Protein AF-A0A9E4C543-F1 (afdb_monomer_lite)

Structure (mmCIF, N/CA/C/O backbone):
data_AF-A0A9E4C543-F1
#
_entry.id   AF-A0A9E4C543-F1
#
loop_
_atom_site.group_PDB
_atom_site.id
_atom_site.type_symbol
_atom_site.label_atom_id
_atom_site.label_alt_id
_atom_site.label_comp_id
_atom_site.label_asym_id
_atom_site.label_entity_id
_atom_site.label_seq_id
_atom_site.pdbx_PDB_ins_code
_atom_site.Cartn_x
_atom_site.Cartn_y
_atom_site.Cartn_z
_atom_site.occupancy
_atom_site.B_iso_or_equiv
_atom_site.auth_seq_id
_atom_site.auth_comp_id
_atom_site.auth_asym_id
_atom_site.auth_atom_id
_atom_site.pdbx_PDB_model_num
ATOM 1 N N . GLU A 1 1 ? 5.409 -19.814 -21.018 1.00 57.16 1 GLU A N 1
ATOM 2 C CA . GLU A 1 1 ? 4.485 -18.967 -20.231 1.00 57.16 1 GLU A CA 1
ATOM 3 C C . GLU A 1 1 ? 4.973 -18.745 -18.798 1.00 57.16 1 GLU A C 1
ATOM 5 O O . GLU A 1 1 ? 5.331 -17.619 -18.501 1.00 57.16 1 GLU A O 1
ATOM 10 N N . ALA A 1 2 ? 5.141 -19.766 -17.943 1.00 56.91 2 ALA A N 1
ATOM 11 C CA . ALA A 1 2 ? 5.695 -19.573 -16.584 1.00 56.91 2 ALA A CA 1
ATOM 12 C C . ALA A 1 2 ? 7.101 -18.923 -16.547 1.00 56.91 2 ALA A C 1
ATOM 14 O O . ALA A 1 2 ? 7.402 -18.134 -15.660 1.00 56.91 2 ALA A O 1
ATOM 15 N N . TRP A 1 3 ? 7.948 -19.190 -17.547 1.00 57.31 3 TRP A N 1
ATOM 16 C CA . TRP A 1 3 ? 9.264 -18.546 -17.682 1.00 57.31 3 TRP A CA 1
ATOM 17 C C . TRP A 1 3 ? 9.187 -17.041 -18.000 1.00 57.31 3 TRP A C 1
ATOM 19 O O . TRP A 1 3 ? 10.076 -16.287 -17.621 1.00 57.31 3 TRP A O 1
ATOM 29 N N . GLU A 1 4 ? 8.111 -16.580 -18.648 1.00 58.59 4 GLU A N 1
ATOM 30 C CA . GLU A 1 4 ? 7.887 -15.146 -18.886 1.00 58.59 4 GLU A CA 1
ATOM 31 C C . GLU A 1 4 ? 7.510 -14.421 -17.586 1.00 58.59 4 GLU A C 1
ATOM 33 O O . GLU A 1 4 ? 7.927 -13.287 -17.378 1.00 58.59 4 GLU A O 1
ATOM 38 N N . VAL A 1 5 ? 6.820 -15.101 -16.658 1.00 58.00 5 VAL A N 1
ATOM 39 C CA . VAL A 1 5 ? 6.581 -14.583 -15.297 1.00 58.00 5 VAL A CA 1
ATOM 40 C C . VAL A 1 5 ? 7.902 -14.411 -14.547 1.00 58.00 5 VAL A C 1
ATOM 42 O O . VAL A 1 5 ? 8.094 -13.405 -13.880 1.00 58.00 5 VAL A O 1
ATOM 45 N N . VAL A 1 6 ? 8.849 -15.341 -14.703 1.00 59.12 6 VAL A N 1
ATOM 46 C CA . VAL A 1 6 ? 10.183 -15.231 -14.086 1.00 59.12 6 VAL A CA 1
ATOM 47 C C . VAL A 1 6 ? 10.995 -14.079 -14.688 1.00 59.12 6 VAL A C 1
ATOM 49 O O . VAL A 1 6 ? 11.641 -13.354 -13.943 1.00 59.12 6 VAL A O 1
ATOM 52 N N . LYS A 1 7 ? 10.915 -13.830 -16.003 1.00 57.53 7 LYS A N 1
ATOM 53 C CA . LYS A 1 7 ? 11.518 -12.629 -16.622 1.00 57.53 7 LYS A CA 1
ATOM 54 C C . LYS A 1 7 ? 10.867 -11.331 -16.141 1.00 57.53 7 LYS A C 1
ATOM 56 O O . LYS A 1 7 ? 11.548 -10.325 -15.998 1.00 57.53 7 LYS A O 1
ATOM 61 N N . ALA A 1 8 ? 9.568 -11.364 -15.844 1.00 58.22 8 ALA A N 1
ATOM 62 C CA . ALA A 1 8 ? 8.871 -10.271 -15.174 1.00 58.22 8 ALA A CA 1
ATOM 63 C C . ALA A 1 8 ? 9.212 -10.156 -13.666 1.00 58.22 8 ALA A C 1
ATOM 65 O O . ALA A 1 8 ? 8.694 -9.288 -12.970 1.00 58.22 8 ALA A O 1
ATOM 66 N N . LEU A 1 9 ? 10.075 -11.017 -13.136 1.00 58.72 9 LEU A N 1
ATOM 67 C CA . LEU A 1 9 ? 10.658 -10.884 -11.799 1.00 58.72 9 LEU A CA 1
ATOM 68 C C . LEU A 1 9 ? 12.171 -10.621 -11.862 1.00 58.72 9 LEU A C 1
ATOM 70 O O . LEU A 1 9 ? 12.767 -10.247 -10.855 1.00 58.72 9 LEU A O 1
ATOM 74 N N . ASP A 1 10 ? 12.785 -10.776 -13.038 1.00 70.00 10 ASP A N 1
ATOM 75 C CA . ASP A 1 10 ? 14.169 -10.405 -13.309 1.00 70.00 10 ASP A CA 1
ATOM 76 C C . ASP A 1 10 ? 14.275 -8.881 -13.435 1.00 70.00 10 ASP A C 1
ATOM 78 O O . ASP A 1 10 ? 13.917 -8.288 -14.455 1.00 70.00 10 ASP A O 1
ATOM 82 N N . LEU A 1 11 ? 14.748 -8.245 -12.363 1.00 64.75 11 LEU A N 1
ATOM 83 C CA . LEU A 1 11 ? 14.878 -6.791 -12.253 1.00 64.75 11 LEU A CA 1
ATOM 84 C C . LEU A 1 11 ? 15.882 -6.196 -13.251 1.00 64.75 11 LEU A C 1
ATOM 86 O O . LEU A 1 11 ? 15.799 -5.003 -13.549 1.00 64.75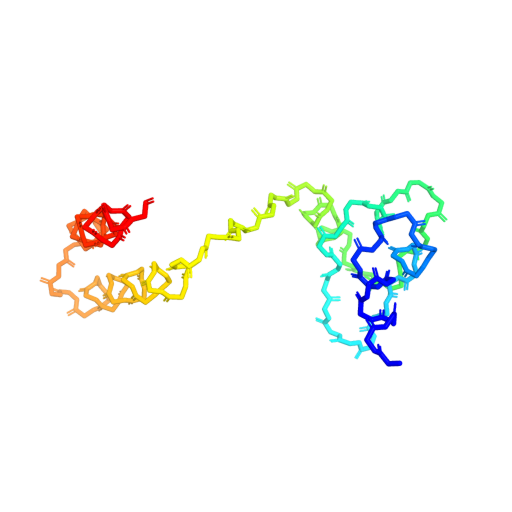 11 LEU A O 1
ATOM 90 N N . ASP A 1 12 ? 16.792 -7.010 -13.791 1.00 68.88 12 ASP A N 1
ATOM 91 C CA . ASP A 1 12 ? 17.785 -6.582 -14.777 1.00 68.88 12 ASP A CA 1
ATOM 92 C C . ASP A 1 12 ? 17.265 -6.672 -16.219 1.00 68.88 12 ASP A C 1
ATOM 94 O O . ASP A 1 12 ? 17.910 -6.177 -17.153 1.00 68.88 12 ASP A O 1
ATOM 98 N N . HIS A 1 13 ? 16.077 -7.252 -16.426 1.00 73.19 13 HIS A N 1
ATOM 99 C CA . HIS A 1 13 ? 15.495 -7.389 -17.752 1.00 73.19 13 HIS A CA 1
ATOM 100 C C . HIS A 1 13 ? 15.222 -6.005 -18.391 1.00 73.19 13 HIS A C 1
ATOM 102 O O . HIS A 1 13 ? 14.588 -5.146 -17.770 1.00 73.19 13 HIS A O 1
ATOM 108 N N . PRO A 1 14 ? 15.609 -5.764 -19.663 1.00 75.00 14 PRO A N 1
ATOM 109 C CA . PRO A 1 14 ? 15.473 -4.450 -20.307 1.00 75.00 14 PRO A CA 1
ATOM 110 C C . PRO A 1 14 ? 14.046 -3.892 -20.380 1.00 75.00 14 PRO A C 1
ATOM 112 O O . PRO A 1 14 ? 13.875 -2.684 -20.516 1.00 75.00 14 PRO A O 1
ATOM 115 N N . VAL A 1 15 ? 13.024 -4.748 -20.272 1.00 73.06 15 VAL A N 1
ATOM 116 C CA . VAL A 1 15 ? 11.605 -4.339 -20.272 1.00 73.06 15 VAL A CA 1
ATOM 117 C C . VAL A 1 15 ? 11.289 -3.310 -19.181 1.00 73.06 15 VAL A C 1
ATOM 119 O O . VAL A 1 15 ? 10.463 -2.430 -19.394 1.00 73.06 15 VAL A O 1
ATOM 122 N N . TRP A 1 16 ? 11.999 -3.349 -18.049 1.00 72.44 16 TRP A N 1
ATOM 123 C CA . TRP A 1 16 ? 11.812 -2.407 -16.940 1.00 72.44 16 TRP A CA 1
ATOM 124 C C . TRP A 1 16 ? 12.338 -1.004 -17.218 1.00 72.44 16 TRP A C 1
ATOM 126 O O . TRP A 1 16 ? 12.020 -0.077 -16.481 1.00 72.44 16 TRP A O 1
ATOM 136 N N . ARG A 1 17 ? 13.129 -0.841 -18.281 1.00 72.50 17 ARG A N 1
ATOM 137 C CA . ARG A 1 17 ? 13.654 0.444 -18.754 1.00 72.50 17 ARG A CA 1
ATOM 138 C C . ARG A 1 17 ? 12.801 1.045 -19.868 1.00 72.50 17 ARG A C 1
ATOM 140 O O . ARG A 1 17 ? 13.199 2.047 -20.443 1.00 72.50 17 ARG A O 1
ATOM 147 N N . ASN A 1 18 ? 11.677 0.421 -20.216 1.00 72.12 18 ASN A N 1
ATOM 148 C CA . ASN A 1 18 ? 10.774 0.923 -21.245 1.00 72.12 18 ASN A CA 1
ATOM 149 C C . ASN A 1 18 ? 9.331 0.903 -20.723 1.00 72.12 18 ASN A C 1
ATOM 151 O O . ASN A 1 18 ? 8.567 -0.016 -21.040 1.00 72.12 18 ASN A O 1
ATOM 155 N N . PRO A 1 19 ? 8.979 1.846 -19.835 1.00 65.75 19 PRO A N 1
ATOM 156 C CA . PRO A 1 19 ? 7.665 1.858 -19.219 1.00 65.75 19 PRO A CA 1
ATOM 157 C C . PRO A 1 19 ? 6.569 2.064 -20.266 1.00 65.75 19 PRO A C 1
ATOM 159 O O . PRO A 1 19 ? 6.687 2.929 -21.125 1.00 65.75 19 PRO A O 1
ATOM 162 N N . ASN A 1 20 ? 5.491 1.278 -20.192 1.00 67.25 20 ASN A N 1
ATOM 163 C CA . ASN A 1 20 ? 4.360 1.431 -21.103 1.00 67.25 20 ASN A CA 1
ATOM 164 C C . ASN A 1 20 ? 3.333 2.430 -20.528 1.00 67.25 20 ASN A C 1
ATOM 166 O O . ASN A 1 20 ? 2.577 2.059 -19.620 1.00 67.25 20 ASN A O 1
ATOM 170 N N . PRO A 1 21 ? 3.228 3.657 -21.071 1.00 60.66 21 PRO A N 1
ATOM 171 C CA . PRO A 1 21 ? 2.313 4.676 -20.559 1.00 60.66 21 PRO A CA 1
ATOM 172 C C . PRO A 1 21 ? 0.836 4.316 -20.785 1.00 60.66 21 PRO A C 1
ATOM 174 O O . PRO A 1 21 ? -0.033 4.771 -20.043 1.00 60.66 21 PRO A O 1
ATOM 177 N N . THR A 1 22 ? 0.516 3.458 -21.763 1.00 65.06 22 THR A N 1
ATOM 178 C CA . THR A 1 22 ? -0.878 3.104 -22.085 1.00 65.06 22 THR A CA 1
ATOM 179 C C . THR A 1 22 ? -1.494 2.139 -21.082 1.00 65.06 22 THR A 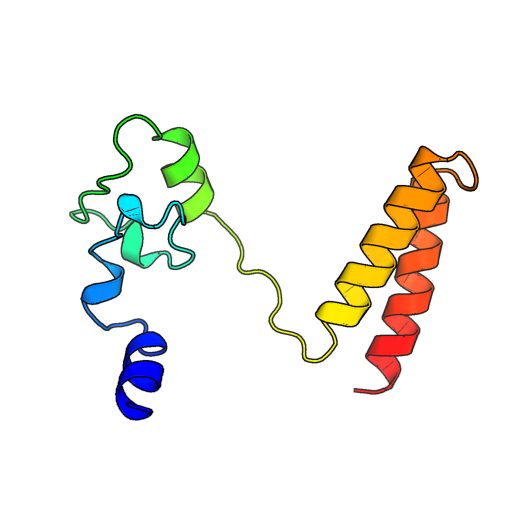C 1
ATOM 181 O O . THR A 1 22 ? -2.705 1.940 -21.089 1.00 65.06 22 THR A O 1
ATOM 184 N N . MET A 1 23 ? -0.681 1.513 -20.228 1.00 64.38 23 MET A N 1
ATOM 185 C CA . MET A 1 23 ? -1.177 0.633 -19.170 1.00 64.38 23 MET A CA 1
ATOM 186 C C . MET A 1 23 ? -1.688 1.405 -17.948 1.00 64.38 23 MET A C 1
ATOM 188 O O . MET A 1 23 ? -2.192 0.783 -17.017 1.00 64.38 23 MET A O 1
ATOM 192 N N . GLY A 1 24 ? -1.551 2.739 -17.929 1.00 57.81 24 GLY A N 1
ATOM 193 C CA . GLY A 1 24 ? -2.005 3.598 -16.828 1.00 57.81 24 GLY A CA 1
ATOM 194 C C . GLY A 1 24 ? -1.280 3.359 -15.498 1.00 57.81 24 GLY A C 1
ATOM 195 O O . GLY A 1 24 ? -1.631 3.967 -14.491 1.00 57.81 24 GLY A O 1
ATOM 196 N N . GLY A 1 25 ? -0.286 2.468 -15.482 1.00 62.75 25 GLY A N 1
ATOM 197 C CA . GLY A 1 25 ? 0.516 2.132 -14.316 1.00 62.75 25 GLY A CA 1
ATOM 198 C C . GLY A 1 25 ? 1.818 2.916 -14.302 1.00 62.75 25 GLY A C 1
ATOM 199 O O . GLY A 1 25 ? 2.449 3.094 -15.341 1.00 62.75 25 GLY A O 1
ATOM 200 N N . ILE A 1 26 ? 2.221 3.351 -13.112 1.00 65.06 26 ILE A N 1
ATOM 201 C CA . ILE A 1 26 ? 3.540 3.919 -12.836 1.00 65.06 26 ILE A CA 1
ATOM 202 C C . ILE A 1 26 ? 4.477 2.749 -12.487 1.00 65.06 26 ILE A C 1
ATOM 204 O O . ILE A 1 26 ? 4.086 1.904 -11.675 1.00 65.06 26 ILE A O 1
ATOM 208 N N . PRO A 1 27 ? 5.696 2.649 -13.045 1.00 68.69 27 PRO A N 1
ATOM 209 C CA . PRO A 1 27 ? 6.592 1.542 -12.754 1.00 68.69 27 PRO A CA 1
ATOM 210 C C . PRO A 1 27 ? 7.053 1.636 -11.301 1.00 68.69 27 PRO A C 1
ATOM 212 O O . PRO A 1 27 ? 7.499 2.688 -10.840 1.00 68.69 27 PRO A O 1
ATOM 215 N N . THR A 1 28 ? 6.977 0.525 -10.578 1.00 66.44 28 THR A N 1
ATOM 216 C CA . THR A 1 28 ? 7.402 0.448 -9.173 1.00 66.44 28 THR A CA 1
ATOM 217 C C . THR A 1 28 ? 8.912 0.240 -9.020 1.00 66.44 28 THR A C 1
ATOM 219 O O . THR A 1 28 ? 9.439 0.321 -7.912 1.00 66.44 28 THR A O 1
ATOM 222 N N . LEU A 1 29 ? 9.627 -0.019 -10.121 1.00 71.31 29 LEU A N 1
ATOM 223 C CA . LEU A 1 29 ? 11.064 -0.275 -10.126 1.00 71.31 29 LEU A CA 1
ATOM 224 C C . LEU A 1 29 ? 11.863 0.993 -10.417 1.00 71.31 29 LEU A C 1
ATOM 226 O O . LEU A 1 29 ? 11.652 1.653 -11.432 1.00 71.31 29 LEU A O 1
ATOM 230 N N . LYS A 1 30 ? 12.876 1.267 -9.584 1.00 72.50 30 LYS A N 1
ATOM 231 C CA . LYS A 1 30 ? 13.790 2.412 -9.751 1.00 72.50 30 LYS A CA 1
ATOM 232 C C . LYS A 1 30 ? 14.500 2.441 -11.107 1.00 72.50 30 LYS A C 1
ATOM 234 O O . LYS A 1 30 ? 14.789 3.517 -11.616 1.00 72.50 30 LYS A O 1
ATOM 239 N N . ALA A 1 31 ? 14.749 1.270 -11.698 1.00 74.00 31 ALA A N 1
ATOM 240 C CA . ALA A 1 31 ? 15.369 1.142 -13.016 1.00 74.00 31 ALA A CA 1
ATOM 241 C C . ALA A 1 31 ? 14.591 1.877 -14.124 1.00 74.00 31 ALA A C 1
ATOM 243 O O . ALA A 1 31 ? 15.205 2.329 -15.086 1.00 74.00 31 ALA A O 1
ATOM 244 N N . ALA A 1 32 ? 13.276 2.052 -13.964 1.00 73.31 32 ALA A N 1
ATOM 245 C CA . ALA A 1 32 ? 12.432 2.786 -14.904 1.00 73.31 32 ALA A CA 1
ATOM 246 C C . ALA A 1 32 ? 12.633 4.314 -14.867 1.00 73.31 32 ALA A C 1
ATOM 248 O O . ALA A 1 32 ? 12.080 5.015 -15.706 1.00 73.31 32 ALA A O 1
ATOM 249 N N . TYR A 1 33 ? 13.413 4.824 -13.908 1.00 73.50 33 TYR A N 1
ATOM 250 C CA . TYR A 1 33 ? 13.697 6.252 -13.715 1.00 73.50 33 TYR A CA 1
ATOM 251 C C . TYR A 1 33 ? 15.193 6.580 -13.822 1.00 73.50 33 TYR A C 1
ATOM 253 O O . TYR A 1 33 ? 15.620 7.667 -13.435 1.00 73.50 33 TYR A O 1
ATOM 261 N N . ALA A 1 34 ? 16.013 5.630 -14.278 1.00 75.62 34 ALA A N 1
ATOM 262 C CA . ALA A 1 34 ? 17.449 5.839 -14.418 1.00 75.62 34 ALA A CA 1
ATOM 263 C C . ALA A 1 34 ? 17.769 6.863 -15.521 1.00 75.62 34 ALA A C 1
ATOM 265 O O . ALA A 1 34 ? 17.016 7.027 -16.482 1.00 75.62 34 ALA A O 1
ATOM 266 N N . GLU A 1 35 ? 18.919 7.529 -15.411 1.00 74.44 35 GLU A N 1
ATOM 267 C CA . GLU A 1 35 ? 19.410 8.430 -16.457 1.00 74.44 35 GLU A CA 1
ATOM 268 C C . GLU A 1 35 ? 19.476 7.704 -17.816 1.00 74.44 35 GLU A C 1
ATOM 270 O O . GLU A 1 35 ? 19.987 6.588 -17.916 1.00 74.44 35 GLU A O 1
ATOM 275 N N . GLY A 1 36 ? 18.922 8.323 -18.863 1.00 74.19 36 GLY A N 1
ATOM 276 C CA . GLY A 1 36 ? 18.838 7.733 -20.205 1.00 74.19 36 GLY A CA 1
ATOM 277 C C . GLY A 1 36 ? 17.619 6.834 -20.450 1.00 74.19 36 GLY A C 1
ATOM 278 O O . GLY A 1 36 ? 17.409 6.416 -21.588 1.00 74.19 36 GLY A O 1
ATOM 279 N N . VAL A 1 37 ? 16.788 6.573 -19.436 1.00 70.50 37 VAL A N 1
ATOM 280 C CA . VAL A 1 37 ? 15.460 5.972 -19.612 1.00 70.50 37 VAL A CA 1
ATOM 281 C C . VAL A 1 37 ? 14.463 7.091 -19.905 1.00 70.50 37 VAL A C 1
ATOM 283 O O . VAL A 1 37 ? 14.086 7.849 -19.012 1.00 70.50 37 VAL A O 1
ATOM 286 N N . GLN A 1 38 ? 14.067 7.244 -21.173 1.00 61.16 38 GLN A N 1
ATOM 287 C CA . GLN A 1 38 ? 12.997 8.173 -21.536 1.00 61.16 38 GLN A CA 1
ATOM 288 C C . GLN A 1 38 ? 11.672 7.633 -21.002 1.00 61.16 38 GLN A C 1
ATOM 290 O O . GLN A 1 38 ? 11.169 6.603 -21.438 1.00 61.16 38 GLN A O 1
ATOM 295 N N . SER A 1 39 ? 11.130 8.330 -20.012 1.00 58.91 39 SER A N 1
ATOM 296 C CA . SER A 1 39 ? 9.791 8.083 -19.508 1.00 58.91 39 SER A CA 1
ATOM 297 C C . SER A 1 39 ? 8.777 8.703 -20.471 1.00 58.91 39 SER A C 1
ATOM 299 O O . SER A 1 39 ? 8.651 9.926 -20.519 1.00 58.91 39 SER A O 1
ATOM 301 N N . ASP A 1 40 ? 7.995 7.873 -21.159 1.00 61.78 40 ASP A N 1
ATOM 302 C CA . ASP A 1 40 ? 6.870 8.332 -21.987 1.00 61.78 40 ASP A CA 1
ATOM 303 C C . A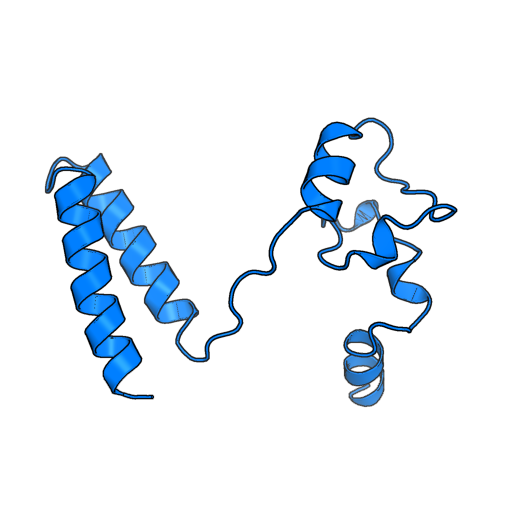SP A 1 40 ? 5.680 8.875 -21.159 1.00 61.78 40 ASP A C 1
ATOM 305 O O . ASP A 1 40 ? 4.658 9.259 -21.726 1.00 61.78 40 ASP A O 1
ATOM 309 N N . TYR A 1 41 ? 5.7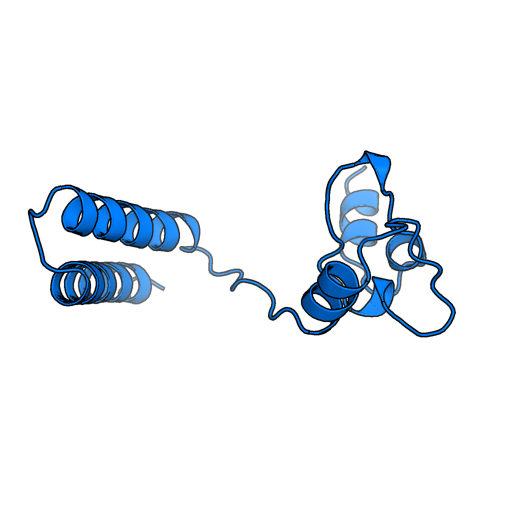86 8.962 -19.822 1.00 60.72 41 TYR A N 1
ATOM 310 C CA . TYR A 1 41 ? 4.810 9.629 -18.936 1.00 60.72 41 TYR A CA 1
ATOM 311 C C . TYR A 1 41 ? 4.807 11.169 -19.072 1.00 60.72 41 TYR A C 1
ATOM 313 O O . TYR A 1 41 ? 4.658 11.875 -18.075 1.00 60.72 41 TYR A O 1
ATOM 321 N N . ILE A 1 42 ? 5.020 11.679 -20.289 1.00 49.72 42 ILE A N 1
ATOM 322 C CA . ILE A 1 42 ? 5.155 13.094 -20.664 1.00 49.72 42 ILE A CA 1
ATOM 323 C C . ILE A 1 42 ? 4.143 13.964 -19.881 1.00 49.72 42 ILE A C 1
ATOM 325 O O . ILE A 1 42 ? 2.964 13.624 -19.803 1.00 49.72 42 ILE A O 1
ATOM 329 N N . ASP A 1 43 ? 4.639 15.065 -19.298 1.00 58.25 43 ASP A N 1
ATOM 330 C CA . ASP A 1 43 ? 3.963 16.061 -18.434 1.00 58.25 43 ASP A CA 1
ATOM 331 C C . ASP A 1 43 ? 3.735 15.704 -16.946 1.00 58.25 43 ASP A C 1
ATOM 333 O O . ASP A 1 43 ? 3.079 16.456 -16.221 1.00 58.25 43 ASP A O 1
ATOM 337 N N . LEU A 1 44 ? 4.317 14.611 -16.435 1.00 67.81 44 LEU A N 1
ATOM 338 C CA . LEU A 1 44 ? 4.181 14.200 -15.026 1.00 67.81 44 LEU A CA 1
ATOM 339 C C . LEU A 1 44 ? 5.519 14.132 -14.265 1.00 67.81 44 LEU A C 1
ATOM 341 O O . LEU A 1 44 ? 5.741 13.213 -13.477 1.00 67.81 44 LEU A O 1
ATOM 345 N N . ASP A 1 45 ? 6.396 15.126 -14.437 1.00 72.12 45 ASP A N 1
ATOM 346 C CA . ASP A 1 45 ? 7.721 15.184 -13.785 1.00 72.12 45 ASP A CA 1
ATOM 347 C C . ASP A 1 45 ? 7.661 14.940 -12.267 1.00 72.12 45 ASP A C 1
ATOM 349 O O . ASP A 1 45 ? 8.468 14.199 -11.706 1.00 72.12 45 ASP A O 1
ATOM 353 N N . GLN A 1 46 ? 6.655 15.505 -11.593 1.00 73.75 46 GLN A N 1
ATOM 354 C CA . GLN A 1 46 ? 6.454 15.311 -10.153 1.00 73.75 46 GLN A CA 1
ATOM 355 C C . GLN A 1 46 ? 6.137 13.855 -9.792 1.00 73.75 46 GLN A C 1
ATOM 357 O O . GLN A 1 46 ? 6.593 13.348 -8.768 1.00 73.75 46 GLN A O 1
ATOM 362 N N . LEU A 1 47 ? 5.375 13.165 -10.641 1.00 71.31 47 LEU A N 1
ATOM 363 C CA . LEU A 1 47 ? 5.018 11.765 -10.446 1.00 71.31 47 LEU A CA 1
ATOM 364 C C . LEU A 1 47 ? 6.219 10.851 -10.692 1.00 71.31 47 LEU A C 1
ATOM 366 O O . LEU A 1 47 ? 6.417 9.898 -9.943 1.00 71.31 47 LEU A O 1
ATOM 370 N N . ALA A 1 48 ? 7.046 11.171 -11.690 1.00 72.06 48 ALA A N 1
ATOM 371 C CA . ALA A 1 48 ? 8.282 10.446 -11.964 1.00 72.06 48 ALA A CA 1
ATOM 372 C C . ALA A 1 48 ? 9.286 10.584 -10.807 1.00 72.06 48 ALA A C 1
ATOM 374 O O . ALA A 1 48 ? 9.851 9.590 -10.351 1.00 72.06 48 ALA A O 1
ATOM 375 N N . ILE A 1 49 ? 9.443 11.795 -10.260 1.00 75.38 49 ILE A N 1
ATOM 376 C CA . ILE A 1 49 ? 10.272 12.043 -9.071 1.00 75.38 49 ILE A CA 1
ATOM 377 C C . ILE A 1 49 ? 9.735 11.270 -7.858 1.00 75.38 49 ILE A C 1
ATOM 379 O O . ILE A 1 49 ? 10.515 10.655 -7.125 1.00 75.38 49 ILE A O 1
ATOM 383 N N . ALA A 1 50 ? 8.418 11.276 -7.636 1.00 76.25 50 ALA A N 1
A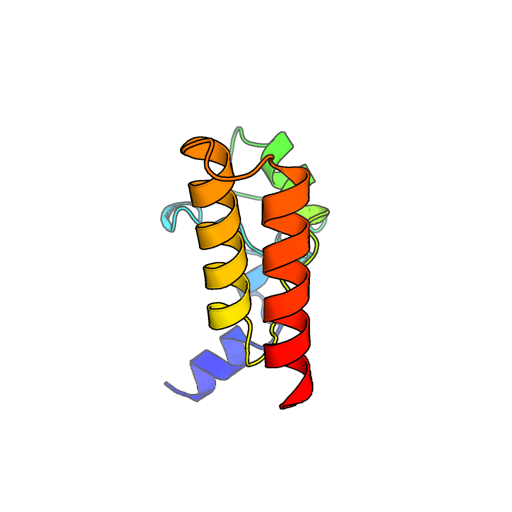TOM 384 C CA . ALA A 1 50 ? 7.801 10.541 -6.534 1.00 76.25 50 ALA A CA 1
ATOM 385 C C . ALA A 1 50 ? 7.971 9.021 -6.693 1.00 76.25 50 ALA A C 1
ATOM 387 O O . ALA A 1 50 ? 8.338 8.347 -5.733 1.00 76.25 50 ALA A O 1
ATOM 388 N N . GLY A 1 51 ? 7.776 8.488 -7.902 1.00 73.00 51 GLY A N 1
ATOM 389 C CA . GLY A 1 51 ? 7.959 7.072 -8.223 1.00 73.00 51 GLY A CA 1
ATOM 390 C C . GLY A 1 51 ? 9.399 6.597 -8.022 1.00 73.00 51 GLY A C 1
ATOM 391 O O . GLY A 1 51 ? 9.619 5.567 -7.387 1.00 73.00 51 GLY A O 1
ATOM 392 N N . ALA A 1 52 ? 10.390 7.385 -8.453 1.00 72.00 52 ALA A N 1
ATOM 393 C CA . ALA A 1 52 ? 11.811 7.075 -8.262 1.00 72.00 52 ALA A CA 1
ATOM 394 C C . ALA A 1 52 ? 12.220 6.980 -6.777 1.00 72.00 52 ALA A C 1
ATOM 396 O O . ALA A 1 52 ? 13.134 6.230 -6.415 1.00 72.00 52 ALA A O 1
ATOM 397 N N . ASN A 1 53 ? 11.530 7.731 -5.915 1.00 75.19 53 ASN A N 1
ATOM 398 C CA . ASN A 1 53 ? 11.750 7.760 -4.469 1.00 75.19 53 ASN A CA 1
ATOM 399 C C . ASN A 1 53 ? 10.743 6.911 -3.680 1.00 75.19 53 ASN A C 1
ATOM 401 O O . ASN A 1 53 ? 10.818 6.863 -2.451 1.00 75.19 53 ASN A O 1
ATOM 405 N N . GLY A 1 54 ? 9.821 6.234 -4.365 1.00 70.62 54 GLY A N 1
ATOM 406 C CA . GLY A 1 54 ? 8.824 5.383 -3.739 1.00 70.62 54 GLY A CA 1
ATOM 407 C C . GLY A 1 54 ? 9.477 4.250 -2.953 1.00 70.62 54 GLY A C 1
ATOM 408 O O . GLY A 1 54 ? 10.421 3.602 -3.414 1.00 70.62 54 GLY A O 1
ATOM 409 N N . LEU A 1 55 ? 8.963 4.001 -1.751 1.00 69.56 55 LEU A N 1
ATOM 410 C CA . LEU A 1 55 ? 9.249 2.770 -1.026 1.00 69.56 55 LEU A CA 1
ATOM 411 C C . LEU A 1 55 ? 8.269 1.702 -1.507 1.00 69.56 55 LEU A C 1
ATOM 413 O O . LEU A 1 55 ? 7.071 1.959 -1.629 1.00 69.56 55 LEU A O 1
ATOM 417 N N . GLY A 1 56 ? 8.787 0.509 -1.792 1.00 68.06 56 GLY A N 1
ATOM 418 C CA . GLY A 1 56 ? 7.942 -0.629 -2.127 1.00 68.06 56 GLY A CA 1
ATOM 419 C C . GLY A 1 56 ? 6.978 -0.928 -0.982 1.00 68.06 56 GLY A C 1
ATOM 420 O O . GLY A 1 56 ? 7.361 -0.886 0.189 1.00 68.06 56 GLY A O 1
ATOM 421 N N . TRP A 1 57 ? 5.727 -1.234 -1.322 1.00 66.81 57 TRP A N 1
ATOM 422 C CA . TRP A 1 57 ? 4.770 -1.721 -0.336 1.00 66.81 57 TRP A CA 1
ATOM 423 C C . TRP A 1 57 ? 5.234 -3.090 0.193 1.00 66.81 57 TRP A C 1
ATOM 425 O O . TRP A 1 57 ? 5.704 -3.907 -0.606 1.00 66.81 57 TRP A O 1
ATOM 435 N N . PRO A 1 58 ? 5.138 -3.373 1.504 1.00 69.81 58 PRO A N 1
ATOM 436 C CA . PRO A 1 58 ? 5.599 -4.642 2.054 1.00 69.81 58 PRO A CA 1
ATOM 437 C C . PRO A 1 58 ? 4.836 -5.826 1.444 1.00 69.81 58 PRO A C 1
ATOM 439 O O . PRO A 1 58 ? 3.610 -5.907 1.521 1.00 69.81 58 PRO A O 1
ATOM 442 N N . GLY A 1 59 ? 5.577 -6.772 0.864 1.00 73.81 59 GLY A N 1
ATOM 443 C CA . GLY A 1 59 ? 5.057 -8.037 0.338 1.00 73.81 59 GLY A CA 1
ATOM 444 C C . GLY A 1 59 ? 4.888 -9.095 1.429 1.00 73.81 59 GLY A C 1
ATOM 445 O O . GLY A 1 59 ? 5.483 -10.164 1.341 1.00 73.81 59 GLY A O 1
ATOM 446 N N . HIS A 1 60 ? 4.141 -8.782 2.488 1.00 82.62 60 HIS A N 1
ATOM 447 C CA . HIS A 1 60 ? 3.885 -9.716 3.588 1.00 82.62 60 HIS A CA 1
ATOM 448 C C . HIS A 1 60 ? 2.775 -10.719 3.210 1.00 82.62 60 HIS A C 1
ATOM 450 O O . HIS A 1 60 ? 1.784 -10.292 2.615 1.00 82.62 60 HIS A O 1
ATOM 456 N N . PRO A 1 61 ? 2.851 -12.015 3.581 1.00 85.88 61 PRO A N 1
ATOM 457 C CA . PRO A 1 61 ? 1.778 -12.981 3.304 1.00 85.88 61 PRO A CA 1
ATOM 458 C C . PRO A 1 61 ? 0.393 -12.531 3.796 1.00 85.88 61 PRO A C 1
ATOM 460 O O . PRO A 1 61 ? -0.607 -12.727 3.113 1.00 85.88 61 PRO A O 1
ATOM 463 N N . ALA A 1 62 ? 0.348 -11.850 4.942 1.00 88.19 62 ALA A N 1
ATOM 464 C CA . ALA A 1 62 ? -0.876 -11.298 5.526 1.00 88.19 62 ALA A CA 1
ATOM 465 C C . ALA A 1 62 ? -1.294 -9.913 4.980 1.00 88.19 62 ALA A C 1
ATOM 467 O O . ALA A 1 62 ? -2.210 -9.294 5.520 1.00 88.19 62 ALA A O 1
ATOM 468 N N . VAL A 1 63 ? -0.642 -9.375 3.938 1.00 88.12 63 VAL A N 1
ATOM 469 C CA . VAL A 1 63 ? -0.840 -7.973 3.504 1.00 88.12 63 VAL A CA 1
ATOM 470 C C . VAL A 1 63 ? -2.301 -7.636 3.190 1.00 88.12 63 VAL A C 1
ATOM 472 O O . VAL A 1 63 ? -2.750 -6.534 3.493 1.00 88.12 63 VAL A O 1
ATOM 475 N N . THR A 1 64 ? -3.075 -8.584 2.658 1.00 90.00 64 THR A N 1
ATOM 476 C CA . THR A 1 64 ? -4.505 -8.386 2.378 1.00 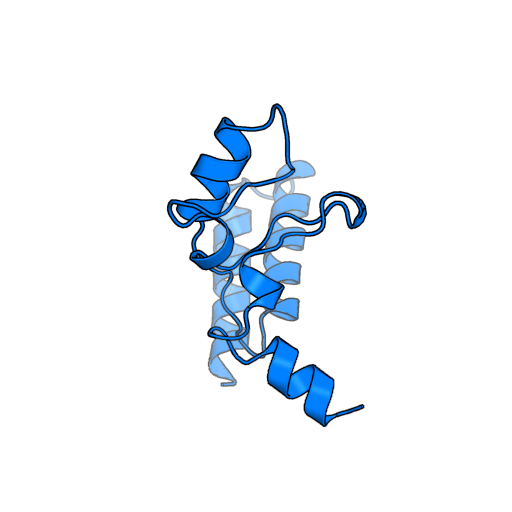90.00 64 THR A CA 1
ATOM 477 C C . THR A 1 64 ? -5.332 -8.195 3.653 1.00 90.00 64 THR A C 1
ATOM 479 O O . THR A 1 64 ? -6.237 -7.363 3.671 1.00 90.00 64 THR A O 1
ATOM 482 N N . GLN A 1 65 ? -5.021 -8.923 4.730 1.00 90.44 65 GLN A N 1
ATOM 483 C CA . GLN A 1 65 ? -5.687 -8.753 6.027 1.00 90.44 65 GLN A CA 1
ATOM 484 C C . GLN A 1 65 ? -5.290 -7.418 6.662 1.00 90.44 65 GLN A C 1
ATOM 486 O O . GLN A 1 65 ? -6.157 -6.662 7.089 1.00 90.44 65 GLN A O 1
ATOM 491 N N . ILE A 1 66 ? -4.003 -7.064 6.610 1.00 89.69 66 ILE A N 1
ATOM 492 C CA . ILE A 1 66 ? -3.503 -5.772 7.102 1.00 89.69 66 ILE A CA 1
ATOM 493 C C . ILE A 1 66 ? -4.221 -4.608 6.402 1.00 89.69 66 ILE A C 1
ATOM 495 O O . ILE A 1 66 ? -4.719 -3.693 7.055 1.00 89.69 66 ILE A O 1
ATOM 499 N N . GLN A 1 67 ? -4.339 -4.657 5.071 1.00 91.69 67 GLN A N 1
ATOM 500 C CA . GLN A 1 67 ? -5.054 -3.641 4.289 1.00 91.69 67 GLN A CA 1
ATOM 501 C C . GLN A 1 67 ? -6.532 -3.535 4.673 1.00 91.69 67 GLN A C 1
ATOM 503 O O . GLN A 1 67 ? -7.080 -2.433 4.691 1.00 91.69 67 GLN A O 1
ATOM 508 N N . ARG A 1 68 ? -7.172 -4.660 5.003 1.00 94.81 68 ARG A N 1
ATOM 509 C CA . ARG A 1 68 ? -8.555 -4.672 5.476 1.00 94.81 68 ARG A CA 1
ATOM 510 C C . ARG A 1 68 ? -8.699 -3.958 6.823 1.00 94.81 68 ARG A C 1
ATOM 512 O O . ARG A 1 68 ? -9.553 -3.085 6.919 1.00 94.81 68 ARG A O 1
ATOM 519 N N . HIS A 1 69 ? -7.853 -4.249 7.812 1.00 94.50 69 HIS A N 1
ATOM 520 C CA . HIS A 1 69 ? -7.917 -3.574 9.118 1.00 94.50 69 HIS A CA 1
ATOM 521 C C . HIS A 1 69 ? -7.670 -2.063 9.002 1.00 94.50 69 HIS A C 1
ATOM 523 O O . HIS A 1 69 ? -8.354 -1.272 9.649 1.00 94.50 69 HIS A O 1
ATOM 529 N N . ILE A 1 70 ? -6.767 -1.643 8.108 1.00 93.69 70 ILE A N 1
ATOM 530 C CA . ILE A 1 70 ? -6.570 -0.220 7.793 1.00 93.69 70 ILE A CA 1
ATOM 531 C C . ILE A 1 70 ? -7.850 0.393 7.198 1.00 93.69 70 ILE A C 1
ATOM 533 O O . ILE A 1 70 ? -8.251 1.485 7.599 1.00 93.69 70 ILE A O 1
ATOM 537 N N . ALA A 1 71 ? -8.507 -0.288 6.254 1.00 94.12 71 ALA A N 1
ATOM 538 C CA . ALA A 1 71 ? -9.750 0.198 5.654 1.00 94.12 71 ALA A CA 1
ATOM 539 C C . ALA A 1 71 ? -10.896 0.294 6.678 1.00 94.12 71 ALA A C 1
ATOM 541 O O . ALA A 1 71 ? -11.648 1.271 6.672 1.00 94.12 71 ALA A O 1
ATOM 542 N N . ASP A 1 72 ? -10.999 -0.676 7.585 1.00 96.62 72 ASP A N 1
ATOM 543 C CA . ASP A 1 72 ? -11.987 -0.673 8.665 1.00 96.62 72 ASP A CA 1
ATOM 544 C C . ASP A 1 72 ? -11.746 0.497 9.633 1.00 96.62 72 ASP A C 1
ATOM 546 O O . ASP A 1 72 ? -12.687 1.225 9.953 1.00 96.62 72 ASP A O 1
ATOM 550 N N . ALA A 1 73 ? -10.491 0.772 10.004 1.00 95.75 73 ALA A N 1
ATOM 551 C CA . ALA A 1 73 ? -10.133 1.942 10.808 1.00 95.75 73 ALA A CA 1
ATOM 552 C C . ALA A 1 73 ? -10.516 3.266 10.133 1.00 95.75 73 ALA A C 1
ATOM 554 O O . ALA A 1 73 ? -11.086 4.156 10.769 1.00 95.75 73 ALA A O 1
ATOM 555 N N . VAL A 1 74 ? -10.254 3.399 8.828 1.00 94.56 74 VAL A N 1
ATOM 556 C CA . VAL A 1 74 ? -10.671 4.582 8.059 1.00 94.56 74 VAL A CA 1
ATOM 557 C C . VAL A 1 74 ? -12.189 4.749 8.115 1.00 94.56 74 VAL A C 1
ATOM 559 O O . VAL A 1 74 ? -12.668 5.853 8.369 1.00 94.56 74 VAL A O 1
ATOM 562 N N . ASN A 1 75 ? -12.952 3.667 7.944 1.00 97.06 75 ASN A N 1
ATOM 563 C CA . ASN A 1 75 ? -14.408 3.719 8.041 1.00 97.06 75 ASN A CA 1
ATOM 564 C C . ASN A 1 75 ? -14.872 4.153 9.437 1.00 97.06 75 ASN A C 1
ATOM 566 O O . ASN A 1 75 ? -15.679 5.073 9.527 1.00 97.06 75 ASN A O 1
ATOM 570 N N . MET A 1 76 ? -14.331 3.565 10.511 1.00 97.44 76 MET A N 1
ATOM 571 C CA . MET A 1 76 ? -14.678 3.926 11.896 1.00 97.44 76 MET A CA 1
ATOM 572 C C . MET A 1 76 ? -14.401 5.401 12.205 1.00 97.44 76 MET A C 1
ATOM 574 O O . MET A 1 76 ? -15.190 6.046 12.899 1.00 97.44 76 MET A O 1
ATOM 578 N N . ALA A 1 77 ? -13.301 5.938 11.674 1.00 96.50 77 ALA A N 1
ATOM 579 C CA . ALA A 1 77 ? -12.959 7.348 11.807 1.00 96.50 77 ALA A CA 1
ATOM 580 C C . ALA A 1 77 ? -13.931 8.250 11.028 1.00 96.50 77 ALA A C 1
ATOM 582 O O . ALA A 1 77 ? -14.403 9.258 11.554 1.00 96.50 77 ALA A O 1
ATOM 583 N N . LEU A 1 78 ? -14.265 7.887 9.785 1.00 96.25 78 LEU A N 1
ATOM 584 C CA . LEU A 1 78 ? -15.160 8.669 8.925 1.00 96.25 78 LEU A CA 1
ATOM 585 C C . LEU A 1 78 ? -16.616 8.658 9.405 1.00 96.25 78 LEU A C 1
ATOM 587 O O . LEU A 1 78 ? -17.323 9.649 9.226 1.00 96.25 78 LEU A O 1
ATOM 591 N N . THR A 1 79 ? -17.070 7.570 10.028 1.00 97.44 79 THR A N 1
ATOM 592 C CA . THR A 1 79 ? -18.411 7.480 10.625 1.00 97.44 79 THR A CA 1
ATOM 593 C C . THR A 1 79 ? -18.492 8.125 12.007 1.00 97.44 79 THR A C 1
ATOM 595 O O . THR A 1 79 ? -19.582 8.208 12.572 1.00 97.44 79 THR A O 1
ATOM 598 N N . GLY A 1 80 ? -17.362 8.576 12.564 1.00 95.75 80 GLY A N 1
ATOM 599 C CA . GLY A 1 80 ? -17.280 9.135 13.913 1.00 95.75 80 GLY A CA 1
ATOM 600 C C . GLY A 1 80 ? -17.494 8.101 15.019 1.00 95.75 80 GLY A C 1
ATOM 601 O O . GLY A 1 80 ? -17.802 8.476 16.147 1.00 95.75 80 GLY A O 1
ATOM 602 N N . SER A 1 81 ? -17.362 6.809 14.705 1.00 97.19 81 SER A N 1
ATOM 603 C CA . SER A 1 81 ? -17.449 5.727 15.690 1.00 97.19 81 SER A CA 1
ATOM 604 C C . SER A 1 81 ? -16.244 5.731 16.632 1.00 97.19 81 SER A C 1
ATOM 606 O O . SER A 1 81 ? -16.407 5.475 17.820 1.00 97.19 81 SER A O 1
ATOM 608 N N . LEU A 1 82 ? -15.063 6.058 16.102 1.00 96.25 82 LEU A N 1
ATOM 609 C CA . LEU A 1 82 ? -13.820 6.287 16.839 1.00 96.25 82 LEU A CA 1
ATOM 610 C C . LEU A 1 82 ? -13.142 7.559 16.319 1.00 96.25 82 LEU A C 1
ATOM 612 O O . LEU A 1 82 ? -13.380 7.980 15.184 1.00 96.25 82 LEU A O 1
ATOM 616 N N . THR A 1 83 ? -12.264 8.172 17.113 1.00 97.31 83 THR A N 1
ATOM 617 C CA . THR A 1 83 ? -11.351 9.187 16.568 1.00 97.31 83 THR A CA 1
ATOM 618 C C . THR A 1 83 ? -10.337 8.533 15.616 1.00 97.31 83 THR A C 1
ATOM 620 O O . THR A 1 83 ? -10.054 7.342 15.746 1.00 97.31 83 THR A O 1
ATOM 623 N N . PRO A 1 84 ? -9.717 9.285 14.684 1.00 96.06 84 PRO A N 1
ATOM 624 C CA . PRO A 1 84 ? -8.709 8.723 13.781 1.00 96.06 84 PRO A CA 1
ATOM 625 C C . PRO A 1 84 ? -7.565 8.002 14.499 1.00 96.06 84 PRO A C 1
ATOM 627 O O . PRO A 1 84 ? -7.074 6.992 14.008 1.00 96.06 84 PRO A O 1
ATOM 630 N N . LYS A 1 85 ? -7.153 8.507 15.671 1.00 96.12 85 LYS A N 1
ATOM 631 C CA . LYS A 1 85 ? -6.114 7.865 16.475 1.00 96.12 85 LYS A CA 1
ATOM 632 C C . LYS A 1 85 ? -6.603 6.533 17.044 1.00 96.12 85 LYS A C 1
ATOM 634 O O . LYS A 1 85 ? -5.948 5.527 16.831 1.00 96.12 85 LYS A O 1
ATOM 639 N N . GLU A 1 86 ? -7.757 6.522 17.709 1.00 96.62 86 GLU A N 1
ATOM 640 C CA . GLU A 1 86 ? -8.318 5.300 18.306 1.00 96.62 86 GLU A CA 1
ATOM 641 C C . GLU A 1 86 ? -8.600 4.223 17.254 1.00 96.62 86 GLU A C 1
ATOM 643 O O . GLU A 1 86 ? -8.356 3.048 17.498 1.00 96.62 86 GLU A O 1
ATOM 648 N N . ALA A 1 87 ? -9.067 4.613 16.067 1.00 96.12 87 ALA A N 1
ATOM 649 C CA . ALA A 1 87 ? -9.298 3.680 14.972 1.00 96.12 87 ALA A CA 1
ATOM 650 C C . ALA A 1 87 ? -7.992 3.045 14.463 1.00 96.12 87 ALA A C 1
ATOM 652 O O . ALA A 1 87 ? -7.954 1.849 14.180 1.00 96.12 87 ALA A O 1
ATOM 653 N N . LEU A 1 88 ? -6.914 3.831 14.360 1.00 95.00 88 LEU A N 1
ATOM 654 C CA . LEU A 1 88 ? -5.595 3.315 13.985 1.00 95.00 88 LEU A CA 1
ATOM 655 C C . LEU A 1 88 ? -4.968 2.462 15.091 1.00 95.00 88 LEU A C 1
ATOM 657 O O . LEU A 1 88 ? -4.359 1.446 14.770 1.00 95.00 88 LEU A O 1
ATOM 661 N N . ASP A 1 89 ? -5.137 2.843 16.359 1.00 96.75 89 ASP A N 1
ATOM 662 C CA . ASP A 1 89 ? -4.681 2.054 17.508 1.00 96.75 89 ASP A CA 1
ATOM 663 C C . ASP A 1 89 ? -5.389 0.682 17.513 1.00 96.75 89 ASP A C 1
ATOM 665 O O . ASP A 1 89 ? -4.724 -0.348 17.604 1.00 96.75 89 ASP A O 1
ATOM 669 N N . PHE A 1 90 ? -6.707 0.651 17.276 1.00 93.56 90 PHE A N 1
ATOM 670 C CA . PHE A 1 90 ? -7.478 -0.587 17.116 1.00 93.56 90 PHE A CA 1
ATOM 671 C C . PHE A 1 90 ? -6.964 -1.453 15.954 1.00 93.56 90 PHE A C 1
ATOM 673 O O . PHE A 1 90 ? -6.692 -2.637 16.130 1.00 93.56 90 PHE A O 1
ATOM 680 N N . ALA A 1 91 ? -6.765 -0.876 14.764 1.00 95.44 91 ALA A N 1
ATOM 681 C CA . ALA A 1 91 ? -6.217 -1.635 13.638 1.00 95.44 91 ALA A CA 1
ATOM 682 C C . ALA A 1 91 ? -4.797 -2.152 13.904 1.00 95.44 91 ALA A C 1
ATOM 684 O O . ALA A 1 91 ? -4.445 -3.220 13.408 1.00 95.44 91 ALA A O 1
ATOM 685 N N . ALA A 1 92 ? -3.977 -1.425 14.667 1.00 94.94 92 ALA A N 1
ATOM 686 C CA . ALA A 1 92 ? -2.646 -1.883 15.043 1.00 94.94 92 ALA A CA 1
ATOM 687 C C . ALA A 1 92 ? -2.702 -3.106 15.972 1.00 94.94 92 ALA A C 1
ATOM 689 O O . ALA A 1 92 ? -1.896 -4.020 15.801 1.00 94.94 92 ALA A O 1
ATOM 690 N N . GLU A 1 93 ? -3.647 -3.153 16.915 1.00 96.25 93 GLU A N 1
ATOM 691 C CA . GLU A 1 93 ? -3.877 -4.326 17.770 1.00 96.25 93 GLU A CA 1
ATOM 692 C C . GLU A 1 93 ? -4.263 -5.558 16.939 1.00 96.25 93 GLU A C 1
ATOM 694 O O . GLU A 1 93 ? -3.596 -6.588 17.036 1.00 96.25 93 GLU A O 1
ATOM 699 N N . GLU A 1 94 ? -5.241 -5.422 16.041 1.00 94.75 94 GLU A N 1
ATOM 700 C CA . GLU A 1 94 ? -5.686 -6.506 15.151 1.00 94.75 94 GLU A CA 1
ATOM 701 C C . GLU A 1 94 ? -4.566 -6.987 14.213 1.00 94.75 94 GLU A C 1
ATOM 703 O O . GLU A 1 94 ? -4.359 -8.183 14.008 1.00 94.75 94 GLU A O 1
ATOM 708 N N . VAL A 1 95 ? -3.788 -6.056 13.651 1.00 92.12 95 VAL A N 1
ATOM 709 C CA . VAL A 1 95 ? -2.637 -6.396 12.806 1.00 92.12 95 VAL A CA 1
ATOM 710 C C . VAL A 1 95 ? -1.566 -7.134 13.605 1.00 92.12 95 VAL A C 1
ATOM 712 O O . VAL A 1 95 ? -0.980 -8.076 13.079 1.00 92.12 95 VAL A O 1
ATOM 715 N N . ASN A 1 96 ? -1.305 -6.755 14.858 1.00 92.75 96 ASN A N 1
ATOM 716 C CA . ASN A 1 96 ? -0.347 -7.472 15.701 1.00 92.75 96 ASN A CA 1
ATOM 717 C C . ASN A 1 96 ? -0.796 -8.912 15.976 1.00 92.75 96 ASN A C 1
ATOM 719 O O . ASN A 1 96 ? 0.048 -9.805 15.982 1.00 92.75 96 ASN A O 1
ATOM 723 N N . GLU A 1 97 ? -2.097 -9.147 16.161 1.00 91.38 97 GLU A N 1
ATOM 724 C CA . GLU A 1 97 ? -2.649 -10.498 16.295 1.00 91.38 97 GLU A CA 1
ATOM 725 C C . GLU A 1 97 ? -2.435 -11.307 15.009 1.00 91.38 97 GLU A C 1
ATOM 727 O O . GLU A 1 97 ? -1.834 -12.378 15.056 1.00 91.38 97 GLU A O 1
ATOM 732 N N . VAL A 1 98 ? -2.791 -10.749 13.848 1.00 88.81 98 VAL A N 1
ATOM 733 C CA . VAL A 1 98 ? -2.555 -11.384 12.537 1.00 88.81 98 VAL A CA 1
ATOM 734 C C . VAL A 1 98 ? -1.079 -11.718 12.316 1.00 88.81 98 VAL A C 1
ATOM 736 O O . VAL A 1 98 ? -0.748 -12.769 11.772 1.00 88.81 98 VAL A O 1
ATOM 739 N N . LEU A 1 99 ? -0.174 -10.821 12.708 1.00 87.69 99 LEU A N 1
ATOM 740 C CA . LEU A 1 99 ? 1.264 -11.037 12.564 1.00 87.69 99 LEU A CA 1
ATOM 741 C C . LEU A 1 99 ? 1.815 -12.070 13.553 1.00 87.69 99 LEU A C 1
ATOM 743 O O . LEU A 1 99 ? 2.860 -12.642 13.271 1.00 87.69 99 LEU A O 1
ATOM 747 N N . SER A 1 100 ? 1.142 -12.327 14.677 1.00 90.12 100 SER A N 1
ATOM 748 C CA . SER A 1 100 ? 1.588 -13.319 15.665 1.00 90.12 100 SER A CA 1
ATOM 749 C C . SER A 1 100 ? 1.462 -14.774 15.189 1.00 90.12 100 SER A C 1
ATOM 751 O O . SER A 1 100 ? 2.108 -15.657 15.754 1.00 90.12 100 SER A O 1
ATOM 753 N N . ASP A 1 101 ? 0.693 -15.007 14.122 1.00 81.62 101 ASP A N 1
ATOM 754 C CA . ASP A 1 101 ? 0.502 -16.314 13.483 1.00 81.62 101 ASP A CA 1
ATOM 755 C C . ASP A 1 101 ? 1.587 -16.670 12.436 1.00 81.62 101 ASP A C 1
ATOM 757 O O . ASP A 1 101 ? 1.541 -17.760 11.852 1.00 81.62 101 ASP A O 1
ATOM 761 N N . TYR A 1 102 ? 2.555 -15.777 12.186 1.00 74.75 102 TYR A N 1
ATOM 762 C CA . TYR A 1 102 ? 3.645 -15.932 11.205 1.00 74.75 102 TYR A CA 1
ATOM 763 C C . TYR A 1 102 ? 5.033 -15.888 11.857 1.00 74.75 102 TYR A C 1
ATOM 765 O O . TYR A 1 102 ? 5.915 -16.634 11.366 1.00 74.75 102 TYR A O 1
#

Foldseek 3Di:
DVVVVVLVVPLPRCVLLADDVVVVDDRQHLNVLDPPRDDPVPPPPVVSVCSNVDDDDDPDPCVVVLVVLVVQLVVCCVVVVDPSVVSVVVSVVVVVVVVVVD

Secondary structure (DSSP, 8-state):
-HHHHHHTT-TTSGGGGS--GGG-PPP-SGGGGSTT---S-TT-HHHHHHHHTPPPPP--TTHHHHHHHHHHHHHHHHTTSS-HHHHHHHHHHHHHHHHHT-

Sequence (102 aa):
EAWEVVKALDLDHPVWRNPNPTMGGIPTLKAAYAEGVQSDYIDLDQLAIAGANGLGWPGHPAVTQIQRHIADAVNMALTGSLTPKEALDFAAEEVNEVLSDY

Radius of gyration: 18.7 Å; chains: 1; bounding box: 38×36×40 Å

pLDDT: mean 78.01, std 13.97, range [49.72, 97.44]